Protein AF-A0A0F4UD87-F1 (afdb_monomer)

Foldseek 3Di:
DKDAADCVPPDDPVDADPKDKWKWKWKAQDPDTDTDPPPTDRMDDDDPVQAQIKMKMKIWTAGPVRDIDIDIDDIDDSHHDDDDDPPDDDPPPDPDDDD

Secondary structure (DSSP, 8-state):
-EEE--GGG---SS--SS---EEEEEEESSS-EEEPTT--SSEEE--GGGBT-EEEEEEEEE-TTS-EEEEEPPPB-SBP---PPPS------PPP---

Organism: Pseudomonas fluorescens (NCBI:txid294)

pLDDT: mean 75.63, std 17.44, range [33.66, 95.94]

Sequence (99 aa):
QVLTADPASIIDIDGLSNPQFTYQWQANNGPGFVNIAGATGSTFALGQAQVGQEVRVVMGYVDNFGVAESVSSNILGPVDNVNDAPTAGPTVAEPGVDR

Mean predicted aligned error: 10.77 Å

Radius of gyration: 21.1 Å; Cα contacts (8 Å, |Δi|>4): 149; chains: 1; bounding box: 60×48×47 Å

Structure (mmCIF, N/CA/C/O backbone):
data_AF-A0A0F4UD87-F1
#
_entry.id   AF-A0A0F4UD87-F1
#
loop_
_atom_site.group_PDB
_atom_site.id
_atom_site.type_symbol
_atom_site.label_atom_id
_atom_site.label_alt_id
_atom_site.label_comp_id
_atom_site.label_asym_id
_atom_site.label_entity_id
_atom_site.label_seq_id
_atom_site.pdbx_PDB_ins_code
_atom_site.Cartn_x
_atom_site.Cartn_y
_atom_site.Cart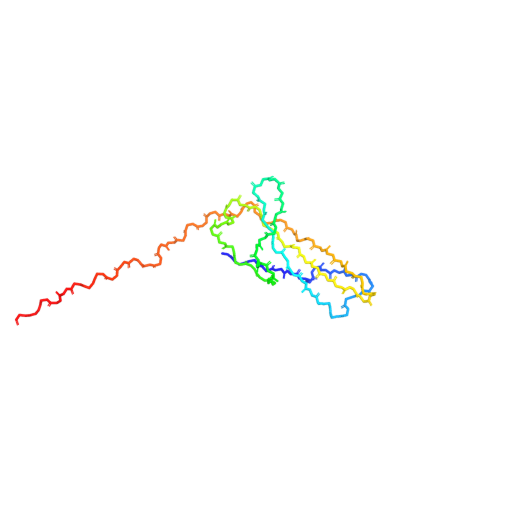n_z
_atom_site.occupancy
_atom_site.B_iso_or_equiv
_atom_site.auth_seq_id
_atom_site.auth_comp_id
_atom_site.auth_asym_id
_atom_site.auth_atom_id
_atom_site.pdbx_PDB_model_num
ATOM 1 N N . GLN A 1 1 ? -16.538 -3.179 3.992 1.00 82.31 1 GLN A N 1
ATOM 2 C CA . GLN A 1 1 ? -16.270 -2.438 2.734 1.00 82.31 1 GLN A CA 1
ATOM 3 C C . GLN A 1 1 ? -14.994 -2.982 2.105 1.00 82.31 1 GLN A C 1
ATOM 5 O O . GLN A 1 1 ? -14.069 -3.284 2.848 1.00 82.31 1 GLN A O 1
ATOM 10 N N . VAL A 1 2 ? -14.937 -3.131 0.779 1.00 84.94 2 VAL A N 1
ATOM 11 C CA . VAL A 1 2 ? -13.721 -3.559 0.062 1.00 84.94 2 VAL A CA 1
ATOM 12 C C . VAL A 1 2 ? -13.203 -2.392 -0.768 1.00 84.94 2 VAL A C 1
ATOM 14 O O . VAL A 1 2 ? -13.981 -1.743 -1.465 1.00 84.94 2 VAL A O 1
ATOM 17 N N . LEU A 1 3 ? -11.908 -2.120 -0.659 1.00 86.12 3 LEU A N 1
ATOM 18 C CA . LEU A 1 3 ? -11.186 -1.156 -1.475 1.00 86.12 3 LEU A CA 1
ATOM 19 C C . LEU A 1 3 ? -10.441 -1.893 -2.585 1.00 86.12 3 LEU A C 1
ATOM 21 O O . LEU A 1 3 ? -9.885 -2.967 -2.350 1.00 86.12 3 LEU A O 1
ATOM 25 N N . THR A 1 4 ? -10.402 -1.291 -3.768 1.00 83.25 4 THR A N 1
ATOM 26 C CA . THR A 1 4 ? -9.692 -1.818 -4.935 1.00 83.25 4 THR A CA 1
ATOM 27 C C . THR A 1 4 ? -8.666 -0.788 -5.377 1.00 83.25 4 THR A C 1
ATOM 29 O O . THR A 1 4 ? 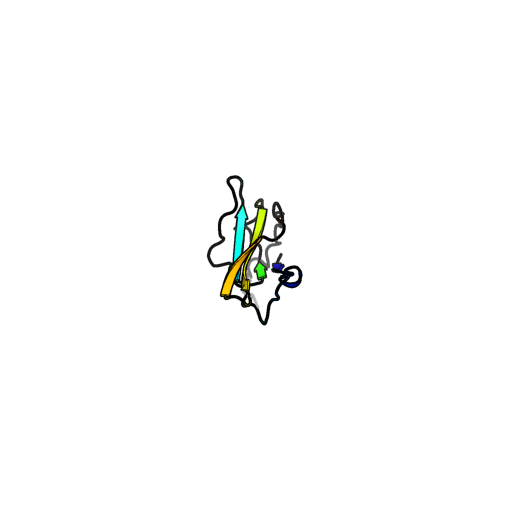-9.006 0.377 -5.575 1.00 83.25 4 THR A O 1
ATOM 32 N N . ALA A 1 5 ? -7.413 -1.210 -5.503 1.00 83.31 5 ALA A N 1
ATOM 33 C CA . ALA A 1 5 ? -6.360 -0.428 -6.120 1.00 83.31 5 ALA A CA 1
ATOM 34 C C . ALA A 1 5 ? -6.572 -0.446 -7.636 1.00 83.31 5 ALA A C 1
ATOM 36 O O . ALA A 1 5 ? -6.627 -1.519 -8.238 1.00 83.31 5 ALA A O 1
ATOM 37 N N . ASP A 1 6 ? -6.714 0.734 -8.231 1.00 79.50 6 ASP A N 1
ATOM 38 C CA . ASP A 1 6 ? -6.869 0.881 -9.673 1.00 79.50 6 ASP A CA 1
ATOM 39 C C . ASP A 1 6 ? -5.546 1.361 -10.292 1.00 79.50 6 ASP A C 1
ATOM 41 O O . ASP A 1 6 ? -5.195 2.535 -10.147 1.00 79.50 6 ASP A O 1
ATOM 45 N N . PRO A 1 7 ? -4.783 0.478 -10.963 1.00 71.69 7 PRO A N 1
ATOM 46 C CA . PRO A 1 7 ? -3.559 0.868 -11.646 1.00 71.69 7 PRO A CA 1
ATOM 47 C C . PRO A 1 7 ? -3.829 1.598 -12.971 1.00 71.69 7 PRO A C 1
ATOM 49 O O . PRO A 1 7 ? -2.886 2.106 -13.569 1.00 71.69 7 PRO A O 1
ATOM 52 N N . ALA A 1 8 ? -5.080 1.685 -13.449 1.00 70.12 8 ALA A N 1
ATOM 53 C CA . ALA A 1 8 ? -5.400 2.316 -14.731 1.00 70.12 8 ALA A CA 1
ATOM 54 C C . ALA A 1 8 ? -5.128 3.829 -14.752 1.00 70.12 8 ALA A C 1
ATOM 56 O O . ALA A 1 8 ? -4.999 4.415 -15.826 1.00 70.12 8 ALA A O 1
ATOM 57 N N . SER A 1 9 ? -5.014 4.469 -13.583 1.00 66.06 9 SER A N 1
ATOM 58 C CA . SER A 1 9 ? -4.601 5.871 -13.481 1.00 66.06 9 SER A CA 1
ATOM 59 C C . SER A 1 9 ? -3.086 6.077 -13.591 1.00 66.06 9 SER A C 1
ATOM 61 O O . SER A 1 9 ? -2.640 7.222 -13.614 1.00 66.06 9 SER A O 1
ATOM 63 N N . ILE A 1 10 ? -2.287 5.005 -13.613 1.00 66.94 10 ILE A N 1
ATOM 64 C CA . ILE A 1 10 ? -0.832 5.086 -13.758 1.00 66.94 10 ILE A CA 1
ATOM 65 C C . ILE A 1 10 ? -0.523 5.231 -15.249 1.00 66.94 10 ILE A C 1
ATOM 67 O O . ILE A 1 10 ? -0.570 4.267 -16.011 1.00 66.94 10 ILE A O 1
ATOM 71 N N . ILE A 1 11 ? -0.241 6.465 -15.659 1.00 62.53 11 ILE A N 1
ATOM 72 C CA . ILE A 1 11 ? 0.206 6.798 -17.010 1.00 62.53 11 ILE A CA 1
ATOM 73 C C . ILE A 1 11 ? 1.701 7.088 -16.923 1.00 62.53 11 ILE A C 1
ATOM 75 O O . ILE A 1 11 ? 2.090 8.095 -16.336 1.00 62.53 11 ILE A O 1
ATOM 79 N N . 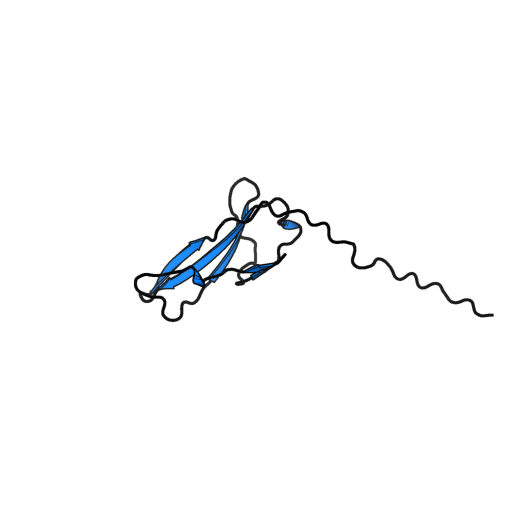ASP A 1 12 ? 2.515 6.216 -17.511 1.00 58.44 12 ASP A N 1
ATOM 80 C CA . ASP A 1 12 ? 3.943 6.459 -17.701 1.00 58.44 12 ASP A CA 1
ATOM 81 C C . ASP A 1 12 ? 4.214 6.944 -19.130 1.00 58.44 12 ASP A C 1
ATOM 83 O O . ASP A 1 12 ? 3.639 6.418 -20.090 1.00 58.44 12 ASP A O 1
ATOM 87 N N . ILE A 1 13 ? 5.059 7.967 -19.266 1.00 49.62 13 ILE A N 1
ATOM 88 C CA . ILE A 1 13 ? 5.288 8.653 -20.543 1.00 49.62 13 ILE A CA 1
ATOM 89 C C . ILE A 1 13 ? 6.157 7.848 -21.516 1.00 49.62 13 ILE A C 1
ATOM 91 O O . ILE A 1 13 ? 5.987 7.996 -22.728 1.00 49.62 13 ILE A O 1
ATOM 95 N N . ASP A 1 14 ? 7.021 6.968 -21.008 1.00 60.84 14 ASP A N 1
ATOM 96 C CA . ASP A 1 14 ? 7.916 6.136 -21.818 1.00 60.84 14 ASP A CA 1
ATOM 97 C C . ASP A 1 14 ? 7.424 4.677 -21.942 1.00 60.84 14 ASP A C 1
ATOM 99 O O . ASP A 1 14 ? 7.918 3.889 -22.758 1.00 60.84 14 ASP A O 1
ATOM 103 N N . GLY A 1 15 ? 6.361 4.345 -21.211 1.00 56.66 15 GLY A N 1
ATOM 104 C CA . GLY A 1 15 ? 5.501 3.194 -21.414 1.00 56.66 15 GLY A CA 1
ATOM 105 C C . GLY A 1 15 ? 5.654 2.110 -20.351 1.00 56.66 15 GLY A C 1
ATOM 106 O O . GLY A 1 15 ? 6.731 1.813 -19.846 1.00 56.66 15 GLY A O 1
ATOM 107 N N . LEU A 1 16 ? 4.538 1.431 -20.090 1.00 64.94 16 LEU A N 1
ATOM 108 C CA . LEU A 1 16 ? 4.436 0.286 -19.189 1.00 64.94 16 LEU A CA 1
ATOM 109 C C . LEU A 1 16 ? 4.139 -0.966 -20.021 1.00 64.94 16 LEU A C 1
ATOM 111 O O . LEU A 1 16 ? 2.979 -1.305 -20.268 1.00 64.94 16 LEU A O 1
ATOM 115 N N . SER A 1 17 ? 5.171 -1.658 -20.506 1.00 61.03 17 SER A N 1
ATOM 116 C CA . SER A 1 17 ? 4.972 -2.935 -21.194 1.00 61.03 17 SER A CA 1
ATOM 117 C C . SER A 1 17 ? 4.839 -4.056 -20.160 1.00 61.03 17 SER A C 1
ATOM 119 O O . SER A 1 17 ? 5.813 -4.586 -19.643 1.00 61.03 17 SER A O 1
ATOM 121 N N . ASN A 1 18 ? 3.589 -4.397 -19.836 1.00 61.78 18 ASN A N 1
ATOM 122 C CA . ASN A 1 18 ? 3.228 -5.453 -18.883 1.00 61.78 18 ASN A CA 1
ATOM 123 C C . ASN A 1 18 ? 3.816 -5.262 -17.462 1.00 61.78 18 ASN A C 1
ATOM 125 O O . ASN A 1 18 ? 4.511 -6.148 -16.956 1.00 61.78 18 ASN A O 1
ATOM 129 N N . PRO A 1 19 ? 3.550 -4.118 -16.806 1.00 70.62 19 PRO A N 1
ATOM 130 C CA . PRO A 1 19 ? 4.112 -3.824 -15.496 1.00 70.62 19 PRO A CA 1
ATOM 131 C C . PRO A 1 19 ? 3.616 -4.825 -14.455 1.00 70.62 19 PRO A C 1
ATOM 133 O O . PRO A 1 19 ? 2.416 -5.070 -14.299 1.00 70.62 19 PRO A O 1
ATOM 136 N N . GLN A 1 20 ? 4.552 -5.387 -13.699 1.00 78.38 20 GLN A N 1
ATOM 137 C CA . GLN A 1 20 ? 4.209 -6.139 -12.506 1.00 78.38 20 GLN A CA 1
ATOM 138 C C . GLN A 1 20 ? 3.993 -5.151 -11.359 1.00 78.38 20 GLN A C 1
ATOM 140 O O . GLN A 1 20 ? 4.946 -4.589 -10.821 1.00 78.38 20 GLN A O 1
ATOM 145 N N . PHE A 1 21 ?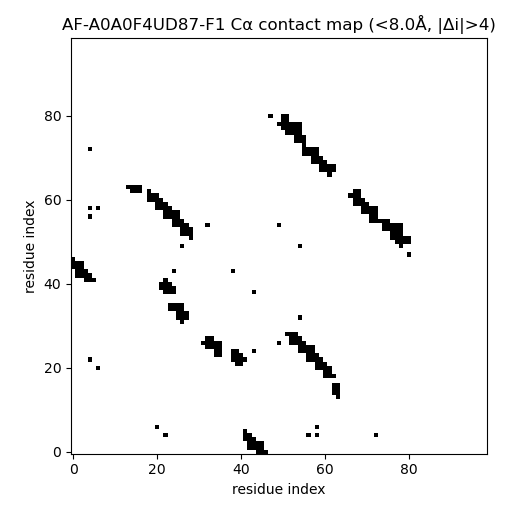 2.731 -4.947 -10.987 1.00 84.75 21 PHE A N 1
ATOM 146 C CA . PHE A 1 21 ? 2.388 -4.105 -9.848 1.00 84.75 21 PHE A CA 1
ATOM 147 C C . PHE A 1 21 ? 2.558 -4.858 -8.529 1.00 84.75 21 PHE A C 1
ATOM 149 O O . PHE A 1 21 ? 2.136 -6.007 -8.375 1.00 84.75 21 PHE A O 1
ATOM 156 N N . THR A 1 22 ? 3.133 -4.169 -7.556 1.00 89.31 22 THR A N 1
ATOM 157 C CA . THR A 1 22 ? 3.122 -4.545 -6.145 1.00 89.31 22 THR A CA 1
ATOM 158 C C . THR A 1 22 ? 2.216 -3.584 -5.393 1.00 89.31 22 THR A C 1
ATOM 160 O O . THR A 1 22 ? 2.111 -2.416 -5.756 1.00 89.31 22 THR A O 1
ATOM 163 N N . TYR A 1 23 ? 1.548 -4.069 -4.352 1.00 91.25 23 TYR A N 1
ATOM 164 C CA . TYR A 1 23 ? 0.639 -3.260 -3.548 1.00 91.25 23 TYR A CA 1
ATOM 165 C C . TYR A 1 23 ? 1.069 -3.327 -2.093 1.00 91.25 23 TYR A C 1
ATOM 167 O O . TYR A 1 23 ? 1.515 -4.368 -1.612 1.00 91.25 23 TYR A O 1
ATOM 175 N N . GLN A 1 24 ? 0.894 -2.223 -1.381 1.00 95.94 24 GLN A N 1
ATOM 176 C CA . GLN A 1 24 ? 1.005 -2.175 0.065 1.00 95.94 24 GLN A CA 1
ATOM 177 C C . GLN A 1 24 ? -0.041 -1.208 0.609 1.00 95.94 24 GLN A C 1
ATOM 179 O O . GLN A 1 24 ? 0.048 0.005 0.418 1.00 95.94 24 GLN A O 1
ATOM 184 N N . TRP A 1 25 ? -1.033 -1.741 1.315 1.00 94.56 25 TRP A N 1
ATOM 185 C CA . TRP A 1 25 ? -2.017 -0.916 2.006 1.00 94.56 25 TRP A CA 1
ATOM 186 C C . TRP A 1 25 ? -1.422 -0.338 3.285 1.00 94.56 25 TRP A C 1
ATOM 188 O O . TRP A 1 25 ? -0.671 -1.007 4.003 1.00 94.56 25 TRP A O 1
ATOM 198 N N . GLN A 1 26 ? -1.759 0.913 3.564 1.00 94.62 26 GLN A N 1
ATOM 199 C CA . GLN A 1 26 ? -1.304 1.656 4.726 1.00 94.62 26 GLN A CA 1
ATOM 200 C C . GLN A 1 26 ? -2.494 2.272 5.446 1.00 94.62 26 GLN A C 1
ATOM 202 O O . GLN A 1 26 ? -3.441 2.721 4.801 1.00 94.62 26 GLN A O 1
ATOM 207 N N . ALA A 1 27 ? -2.410 2.337 6.770 1.00 94.25 27 ALA A N 1
ATOM 208 C CA . ALA A 1 27 ? -3.363 3.058 7.596 1.00 94.25 27 ALA A CA 1
ATOM 209 C C . ALA A 1 27 ? -2.664 4.159 8.394 1.00 94.25 27 ALA A C 1
ATOM 211 O O . ALA A 1 27 ? -1.504 4.012 8.778 1.00 94.25 27 ALA A O 1
ATOM 212 N N . ASN A 1 28 ? -3.370 5.254 8.644 1.00 93.06 28 ASN A N 1
ATOM 213 C CA . ASN A 1 28 ? -2.929 6.359 9.478 1.00 93.06 28 ASN A CA 1
ATOM 214 C C . ASN A 1 28 ? -3.953 6.600 10.591 1.00 93.06 28 ASN A C 1
ATOM 216 O O . ASN A 1 28 ? -5.139 6.789 10.331 1.00 93.06 28 ASN A O 1
ATOM 220 N N . ASN A 1 29 ? -3.475 6.616 11.833 1.00 85.94 29 ASN A N 1
ATOM 221 C CA . ASN A 1 29 ? -4.262 6.920 13.028 1.00 85.94 29 ASN A CA 1
ATOM 222 C C . ASN A 1 29 ? -3.797 8.207 13.742 1.00 85.94 29 ASN A C 1
ATOM 224 O O . ASN A 1 29 ? -4.077 8.386 14.925 1.00 85.94 29 ASN A O 1
ATOM 228 N N . GLY A 1 30 ? -3.071 9.090 13.045 1.00 82.38 30 GLY A N 1
ATOM 229 C CA . GLY A 1 30 ? -2.605 10.380 13.563 1.00 82.38 30 GLY A CA 1
ATOM 230 C C . GLY A 1 30 ? -1.142 10.722 13.240 1.00 82.38 30 GLY A C 1
ATOM 231 O O . GLY A 1 30 ? -0.896 11.804 12.712 1.00 82.38 30 GLY A O 1
ATOM 232 N N . PRO A 1 31 ? -0.153 9.855 13.535 1.00 83.56 31 PRO A N 1
ATOM 233 C CA . PRO A 1 31 ? 1.266 10.180 13.376 1.00 83.56 31 PRO A CA 1
ATOM 234 C C . PRO A 1 31 ? 1.808 9.951 11.954 1.00 83.56 31 PRO A C 1
ATOM 236 O O . PRO A 1 31 ? 2.948 10.321 11.678 1.00 83.56 31 PRO A O 1
ATOM 239 N N . GLY A 1 32 ? 1.027 9.345 11.057 1.00 89.56 32 GLY A N 1
ATOM 240 C CA . GLY A 1 32 ? 1.417 9.058 9.678 1.00 89.56 32 GLY A CA 1
ATOM 241 C C . GLY A 1 32 ? 0.973 7.676 9.201 1.00 89.56 32 GLY A C 1
ATOM 242 O O . GLY A 1 32 ? 0.478 6.848 9.965 1.00 89.56 32 GLY A O 1
ATOM 243 N N . PHE A 1 33 ? 1.162 7.425 7.907 1.00 93.56 33 PHE A N 1
ATOM 244 C CA . PHE A 1 33 ? 0.805 6.156 7.276 1.00 93.56 33 PHE A CA 1
ATOM 245 C C . PHE A 1 33 ? 1.797 5.044 7.624 1.00 93.56 33 PHE A C 1
ATOM 247 O O . PHE A 1 33 ? 2.995 5.163 7.367 1.00 93.56 33 PHE A O 1
ATOM 254 N N . VAL A 1 34 ? 1.274 3.935 8.142 1.00 94.62 34 VAL A N 1
ATOM 255 C CA . VAL A 1 34 ? 2.021 2.719 8.479 1.00 94.62 34 VAL A CA 1
ATOM 256 C C . VAL A 1 34 ? 1.483 1.548 7.663 1.00 94.62 34 VAL A C 1
ATOM 258 O O . VAL A 1 34 ? 0.279 1.436 7.44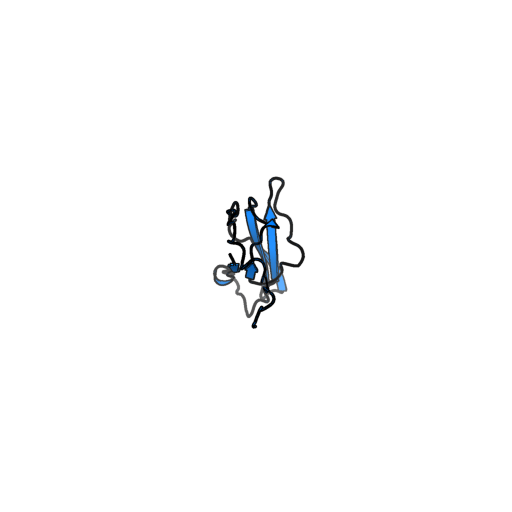0 1.00 94.62 34 VAL A O 1
ATOM 261 N N . ASN A 1 35 ? 2.375 0.661 7.217 1.00 94.75 35 ASN A N 1
ATOM 262 C CA . ASN A 1 35 ? 2.002 -0.541 6.470 1.00 94.75 35 ASN A CA 1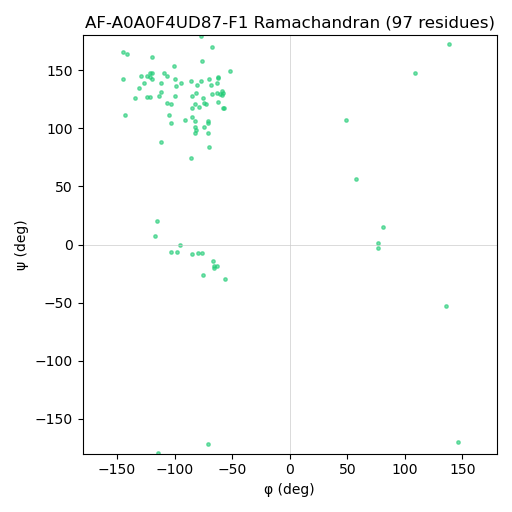
ATOM 263 C C . ASN A 1 35 ? 1.085 -1.450 7.296 1.00 94.75 35 ASN A C 1
ATOM 265 O O . ASN A 1 35 ? 1.416 -1.833 8.419 1.00 94.75 35 ASN A O 1
ATOM 269 N N . ILE A 1 36 ? -0.035 -1.855 6.700 1.00 93.81 36 ILE A N 1
ATOM 270 C CA . ILE A 1 36 ? -0.883 -2.911 7.244 1.00 93.81 36 ILE A CA 1
ATOM 271 C C . ILE A 1 36 ? -0.228 -4.252 6.890 1.00 93.81 36 ILE A C 1
ATOM 273 O O . ILE A 1 36 ? -0.042 -4.580 5.714 1.00 93.81 36 ILE A O 1
ATOM 277 N N . ALA A 1 37 ? 0.148 -5.026 7.908 1.00 93.25 37 ALA A N 1
ATOM 278 C CA . ALA A 1 37 ? 0.848 -6.294 7.722 1.00 93.25 37 ALA A CA 1
ATOM 279 C C . ALA A 1 37 ? 0.029 -7.273 6.858 1.00 93.25 37 ALA A C 1
ATOM 281 O O . ALA A 1 37 ? -1.144 -7.521 7.126 1.00 93.25 37 ALA A O 1
ATOM 282 N N . GLY A 1 38 ? 0.659 -7.824 5.814 1.00 91.94 38 GLY A N 1
ATOM 283 C CA . GLY A 1 38 ? 0.040 -8.791 4.897 1.00 91.94 38 GLY A CA 1
ATOM 284 C C . GLY A 1 38 ? -0.929 -8.196 3.868 1.00 91.94 38 GLY A C 1
ATOM 285 O O . GLY A 1 38 ? -1.417 -8.925 3.008 1.00 91.94 38 GLY A O 1
ATOM 286 N N . ALA A 1 39 ? -1.195 -6.889 3.905 1.00 93.62 39 ALA A N 1
ATOM 287 C CA . ALA A 1 39 ? -2.096 -6.240 2.962 1.00 93.62 39 ALA A CA 1
ATOM 288 C C . ALA A 1 39 ? -1.358 -5.843 1.673 1.00 93.62 39 ALA A C 1
ATOM 290 O O . ALA A 1 39 ? -1.064 -4.669 1.442 1.00 93.62 39 ALA A O 1
ATOM 291 N N . THR A 1 40 ? -1.054 -6.839 0.840 1.00 95.00 40 THR A N 1
ATOM 292 C CA . THR A 1 40 ? -0.318 -6.678 -0.429 1.00 95.00 40 THR A CA 1
ATOM 293 C C . THR A 1 40 ? -1.125 -7.054 -1.673 1.00 95.00 40 THR A C 1
ATOM 295 O O . THR A 1 40 ? -0.598 -7.102 -2.784 1.00 95.00 40 THR A O 1
ATOM 298 N N . GLY A 1 41 ? -2.418 -7.331 -1.499 1.00 90.88 41 GLY A N 1
ATOM 299 C CA . GLY A 1 41 ? -3.333 -7.585 -2.605 1.00 90.88 41 GLY A CA 1
ATOM 300 C C . GLY A 1 41 ? -3.747 -6.301 -3.321 1.00 90.88 41 GLY A C 1
ATOM 301 O O . GLY A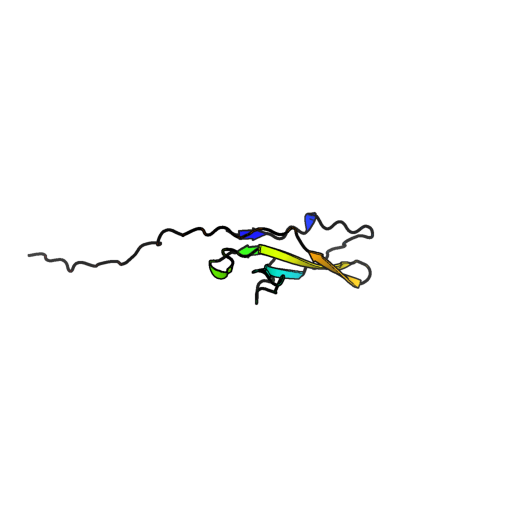 1 41 ? -3.750 -5.215 -2.738 1.00 90.88 41 GLY A O 1
ATOM 302 N N . SER A 1 42 ? -4.190 -6.447 -4.570 1.00 86.75 42 SER A N 1
ATOM 303 C CA . SER A 1 42 ? -4.848 -5.370 -5.324 1.00 86.75 42 SER A CA 1
ATOM 304 C C . SER A 1 42 ? -6.167 -4.927 -4.683 1.00 86.75 42 SER A C 1
ATOM 306 O O . SER A 1 42 ? -6.642 -3.827 -4.939 1.00 86.75 42 SER A O 1
ATOM 308 N N . THR A 1 43 ? -6.752 -5.750 -3.812 1.00 87.69 43 THR A N 1
ATOM 309 C CA . THR A 1 43 ? -7.929 -5.410 -3.008 1.00 87.69 43 THR A CA 1
ATOM 310 C C . THR A 1 43 ? -7.640 -5.530 -1.519 1.00 87.69 43 THR A C 1
ATOM 312 O O . THR A 1 43 ? -6.918 -6.437 -1.101 1.00 87.69 43 THR A O 1
ATOM 315 N N . PHE A 1 44 ? -8.282 -4.689 -0.711 1.00 90.00 44 PHE A N 1
ATOM 316 C CA . PHE A 1 44 ? -8.221 -4.752 0.747 1.00 90.00 44 PHE A CA 1
ATOM 317 C C . PHE A 1 44 ? -9.607 -4.610 1.370 1.00 90.00 44 PHE A C 1
ATOM 319 O O . PHE A 1 44 ? -10.338 -3.658 1.098 1.00 90.00 44 PHE A O 1
ATOM 326 N N . ALA A 1 45 ? -9.974 -5.567 2.219 1.00 89.75 45 ALA A N 1
ATOM 327 C CA . ALA A 1 45 ? -11.205 -5.506 2.991 1.00 89.75 45 ALA A CA 1
ATOM 328 C C . ALA A 1 45 ? -10.962 -4.703 4.274 1.00 89.75 45 ALA A C 1
ATOM 330 O O . ALA A 1 45 ? -10.164 -5.105 5.118 1.00 89.75 45 ALA A O 1
ATOM 331 N N . LEU A 1 46 ? -11.666 -3.580 4.423 1.00 86.69 46 LEU A N 1
ATOM 332 C CA . LEU A 1 46 ? -11.647 -2.794 5.653 1.00 86.69 46 LEU A CA 1
ATOM 333 C C . LEU A 1 46 ? -12.317 -3.588 6.776 1.00 86.69 46 LEU A C 1
ATOM 335 O O . LEU A 1 46 ? -13.444 -4.066 6.612 1.00 86.69 46 LEU A O 1
ATOM 339 N N . GLY A 1 47 ? -11.627 -3.693 7.910 1.00 85.75 47 GLY A N 1
ATOM 340 C CA . GLY A 1 47 ? -12.144 -4.291 9.134 1.00 85.75 47 GLY A CA 1
ATOM 341 C C . GLY A 1 47 ? -12.276 -3.274 10.265 1.00 85.75 47 GLY A C 1
ATOM 342 O O . GLY A 1 47 ? -11.915 -2.105 10.137 1.00 85.75 47 GLY A O 1
ATOM 343 N N . GLN A 1 48 ? -12.741 -3.757 11.418 1.00 83.19 48 GLN A N 1
ATOM 344 C CA . GLN A 1 48 ? -12.888 -2.950 12.636 1.00 83.19 48 GLN A CA 1
ATOM 345 C C . GLN A 1 48 ? -11.574 -2.283 13.076 1.00 83.19 48 GLN A C 1
ATOM 347 O O . GLN A 1 48 ? -11.586 -1.186 13.618 1.00 83.19 48 GLN A O 1
ATOM 352 N N . ALA A 1 49 ? -10.426 -2.900 12.781 1.00 86.06 49 ALA A N 1
ATOM 353 C CA . ALA A 1 49 ? -9.113 -2.347 13.109 1.00 86.06 49 ALA A CA 1
ATOM 354 C C . ALA A 1 49 ? -8.778 -1.045 12.360 1.00 86.06 49 ALA A C 1
ATOM 356 O O . ALA A 1 49 ? -7.898 -0.318 12.810 1.00 86.06 49 ALA A O 1
ATOM 357 N N . GLN A 1 50 ? -9.444 -0.760 11.235 1.00 88.75 50 GLN A N 1
ATOM 358 C CA . GLN A 1 50 ? -9.240 0.460 10.450 1.00 88.75 50 GLN A CA 1
ATOM 359 C C . GLN A 1 50 ? -10.279 1.541 10.752 1.00 88.75 50 GLN A C 1
ATOM 361 O O . GLN A 1 50 ? -10.140 2.650 10.252 1.00 88.75 50 GLN A O 1
ATOM 366 N N . VAL A 1 51 ? -11.304 1.257 11.561 1.00 87.50 51 VAL A N 1
ATOM 367 C CA . VAL A 1 51 ? -12.338 2.239 11.909 1.00 87.50 51 VAL A CA 1
ATOM 368 C C . VAL A 1 51 ? -11.701 3.471 12.556 1.00 87.50 51 VAL A C 1
ATOM 370 O O . VAL A 1 51 ? -10.884 3.359 13.470 1.00 87.50 51 VAL A O 1
ATOM 373 N N . GLY A 1 52 ? -12.070 4.653 12.061 1.00 86.56 52 GLY A N 1
ATOM 374 C CA . GLY A 1 52 ? -11.508 5.935 12.487 1.00 86.56 52 GLY A CA 1
ATOM 375 C C . GLY A 1 52 ? -10.117 6.250 11.924 1.00 86.56 52 GLY A C 1
ATOM 376 O O . GLY A 1 52 ? -9.571 7.301 12.247 1.00 86.56 52 GLY A O 1
ATOM 377 N N . GLN A 1 53 ? -9.541 5.377 11.092 1.00 90.00 53 GLN A N 1
ATOM 378 C CA . GLN A 1 53 ? -8.236 5.578 10.456 1.00 90.00 53 GLN A CA 1
ATOM 379 C C . GLN A 1 53 ? -8.401 6.049 9.015 1.00 90.00 53 GLN A C 1
ATOM 381 O O . GLN A 1 53 ? -9.392 5.747 8.355 1.00 90.00 53 GLN A O 1
ATOM 386 N N . GLU A 1 54 ? -7.406 6.757 8.501 1.00 91.88 54 GLU A N 1
ATOM 387 C CA . GLU A 1 54 ? -7.277 7.009 7.068 1.00 91.88 54 GLU A CA 1
ATOM 388 C C . GLU A 1 54 ? -6.545 5.836 6.415 1.00 91.88 54 GLU A C 1
ATOM 390 O O . GLU A 1 54 ? -5.582 5.316 6.975 1.00 91.88 54 GLU A O 1
ATOM 395 N N . VAL A 1 55 ? -6.959 5.422 5.223 1.00 91.50 55 VAL A N 1
ATOM 396 C CA . VAL A 1 55 ? -6.376 4.289 4.501 1.00 91.50 55 VAL A CA 1
ATOM 397 C C . VAL A 1 55 ? -5.963 4.726 3.100 1.00 91.50 55 VAL A C 1
ATOM 399 O O . VAL A 1 55 ? -6.683 5.455 2.421 1.00 91.50 55 VAL A O 1
ATOM 402 N N . ARG A 1 56 ? -4.797 4.265 2.646 1.00 90.75 56 ARG A N 1
ATOM 403 C CA . ARG A 1 56 ? -4.327 4.432 1.262 1.00 90.75 56 ARG A CA 1
ATOM 404 C C . ARG A 1 56 ? -3.606 3.176 0.790 1.00 90.75 56 ARG A C 1
ATOM 406 O O . ARG A 1 56 ? -3.174 2.368 1.612 1.00 90.75 56 ARG A O 1
ATOM 413 N N . VAL A 1 57 ? -3.414 3.039 -0.515 1.00 90.38 57 VAL A N 1
ATOM 414 C CA . VAL A 1 57 ? -2.534 2.019 -1.094 1.00 90.38 57 VAL A CA 1
ATOM 415 C C . VAL A 1 57 ? -1.323 2.682 -1.733 1.00 90.38 57 VAL A C 1
ATOM 417 O O . VAL A 1 57 ? -1.437 3.721 -2.379 1.00 90.38 57 VAL A O 1
ATOM 420 N N . VAL A 1 58 ? -0.153 2.087 -1.539 1.00 89.88 58 VAL A N 1
ATOM 421 C CA . VAL A 1 58 ? 1.055 2.407 -2.298 1.00 89.88 58 VAL A CA 1
ATOM 422 C C . VAL A 1 58 ? 1.254 1.296 -3.316 1.00 89.88 58 VAL A C 1
ATOM 424 O O . VAL A 1 58 ? 1.350 0.126 -2.947 1.00 89.88 58 VAL A O 1
ATOM 427 N N . MET A 1 59 ? 1.264 1.665 -4.590 1.00 88.12 59 MET A N 1
ATOM 428 C CA . MET A 1 59 ? 1.533 0.771 -5.707 1.00 88.12 59 MET A CA 1
ATOM 429 C C . MET A 1 59 ? 2.979 0.952 -6.148 1.00 88.12 59 MET A C 1
ATOM 431 O O . MET A 1 59 ? 3.400 2.077 -6.387 1.00 88.12 59 MET A O 1
ATOM 435 N N . GLY A 1 60 ? 3.734 -0.134 -6.253 1.00 86.94 60 GLY A N 1
ATOM 436 C CA . GLY A 1 60 ? 5.066 -0.143 -6.855 1.00 86.94 60 GLY A CA 1
ATOM 437 C C . GLY A 1 60 ? 5.037 -0.816 -8.222 1.00 86.94 60 GLY A C 1
ATOM 438 O O . GLY A 1 60 ? 4.298 -1.783 -8.397 1.00 86.94 60 GLY A O 1
ATOM 439 N N . TYR A 1 61 ? 5.839 -0.353 -9.171 1.00 84.19 61 TYR A N 1
ATOM 440 C CA . TYR A 1 61 ? 6.004 -0.986 -10.481 1.00 84.19 61 TYR A CA 1
ATOM 441 C C . TYR A 1 61 ? 7.439 -0.840 -10.978 1.00 84.19 61 TYR A C 1
ATOM 443 O O . TYR A 1 61 ? 8.221 -0.069 -10.429 1.00 84.19 61 TYR A O 1
ATOM 451 N N . VAL A 1 62 ? 7.786 -1.621 -11.998 1.00 82.69 62 VAL A N 1
ATOM 452 C CA . VAL A 1 62 ? 9.049 -1.488 -12.726 1.00 82.69 62 VAL A CA 1
ATOM 453 C C . VAL A 1 62 ? 8.719 -1.042 -14.143 1.00 82.69 62 VAL A C 1
ATOM 455 O O . VAL A 1 62 ? 7.853 -1.648 -14.781 1.00 82.69 62 VAL A O 1
ATOM 458 N N . ASP A 1 63 ? 9.359 0.029 -14.600 1.00 79.06 63 ASP A N 1
ATOM 459 C CA . ASP A 1 63 ? 9.183 0.558 -15.952 1.00 79.06 63 ASP A CA 1
ATOM 460 C C . ASP A 1 63 ? 9.935 -0.281 -17.007 1.00 79.06 63 ASP A C 1
ATOM 462 O O . ASP A 1 63 ? 10.630 -1.259 -16.709 1.00 79.06 63 ASP A O 1
ATOM 466 N N . ASN A 1 64 ? 9.822 0.117 -18.274 1.00 75.62 64 ASN A N 1
ATOM 467 C CA . ASN A 1 64 ? 10.511 -0.555 -19.379 1.00 75.62 64 ASN A CA 1
ATOM 468 C C . ASN A 1 64 ? 12.046 -0.432 -19.337 1.00 75.62 64 ASN A C 1
ATOM 470 O O . ASN A 1 64 ? 12.735 -1.169 -20.045 1.00 75.62 64 ASN A O 1
ATOM 474 N N . PHE A 1 65 ? 12.586 0.476 -18.527 1.00 79.94 65 PHE A N 1
ATOM 475 C CA . PHE A 1 65 ? 14.019 0.675 -18.329 1.00 79.94 65 PHE A CA 1
ATOM 476 C C . PHE A 1 65 ? 14.556 -0.089 -17.111 1.00 79.94 65 PHE A C 1
ATOM 478 O O . PHE A 1 65 ? 15.760 -0.059 -16.848 1.00 79.94 65 PHE A O 1
ATOM 485 N N . GLY A 1 66 ? 13.696 -0.820 -16.395 1.00 81.12 66 GLY A N 1
ATOM 486 C CA . GLY A 1 66 ? 14.069 -1.570 -15.199 1.00 81.12 66 GLY A CA 1
ATOM 487 C C . GLY A 1 66 ? 14.142 -0.711 -13.934 1.00 81.12 66 GLY A C 1
ATOM 488 O O . GLY A 1 66 ? 14.713 -1.155 -12.936 1.00 81.12 66 GLY A O 1
ATOM 489 N N . VAL A 1 67 ? 13.592 0.505 -13.955 1.00 80.56 67 VAL A N 1
ATOM 490 C CA . VAL A 1 67 ? 13.549 1.410 -12.805 1.00 80.56 67 VAL A CA 1
ATOM 491 C C . VAL A 1 67 ? 12.344 1.068 -11.940 1.00 80.56 67 VAL A C 1
ATOM 493 O O . VAL A 1 67 ? 11.221 0.966 -12.424 1.00 80.56 67 VAL A O 1
ATOM 496 N N . ALA A 1 68 ? 12.583 0.874 -10.642 1.00 83.19 68 ALA A N 1
ATOM 497 C CA . ALA A 1 68 ? 11.519 0.665 -9.670 1.00 83.19 68 ALA A CA 1
ATOM 498 C C . ALA A 1 68 ? 10.925 2.009 -9.236 1.00 83.19 68 ALA A C 1
ATOM 500 O O . ALA A 1 68 ? 11.619 2.846 -8.655 1.00 83.19 68 ALA A O 1
ATOM 501 N N . GLU A 1 69 ? 9.629 2.174 -9.459 1.00 82.62 69 GLU A N 1
ATOM 502 C CA . GLU A 1 69 ? 8.863 3.360 -9.100 1.00 82.62 69 GLU A CA 1
ATOM 503 C C . GLU A 1 69 ? 7.732 3.014 -8.131 1.00 82.62 69 GLU A C 1
ATOM 505 O O . GLU A 1 69 ? 7.330 1.856 -7.983 1.00 82.62 69 GLU A O 1
ATOM 510 N N . SER A 1 70 ? 7.209 4.028 -7.439 1.00 84.06 70 SER A N 1
ATOM 511 C CA . SER A 1 70 ? 6.040 3.856 -6.580 1.00 84.06 70 SER A CA 1
ATOM 512 C C . SER A 1 70 ? 5.138 5.081 -6.578 1.00 84.06 70 SER A C 1
ATOM 514 O O . SER A 1 70 ? 5.607 6.217 -6.573 1.00 84.06 70 SER A O 1
ATOM 516 N N . VAL A 1 71 ? 3.834 4.832 -6.535 1.00 82.81 71 VAL A N 1
ATOM 517 C CA . VAL A 1 71 ? 2.777 5.839 -6.528 1.00 82.81 71 VAL A CA 1
ATOM 518 C C . VAL A 1 71 ? 1.789 5.538 -5.406 1.00 82.81 71 VAL A C 1
ATOM 520 O O . VAL A 1 71 ? 1.377 4.397 -5.197 1.00 82.81 71 VAL A O 1
ATOM 523 N N . SER A 1 72 ? 1.402 6.560 -4.647 1.00 83.00 72 SER A N 1
ATOM 524 C CA . SER A 1 72 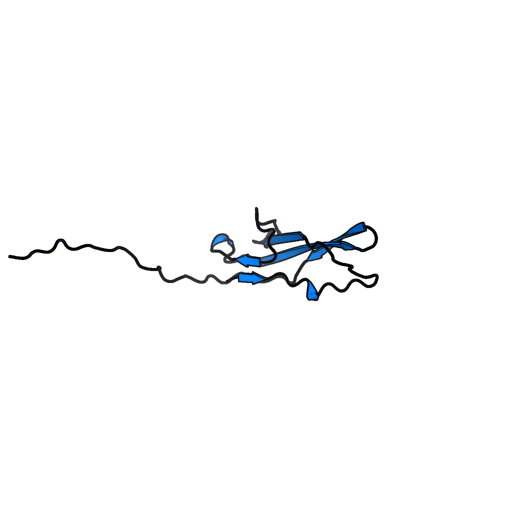? 0.361 6.431 -3.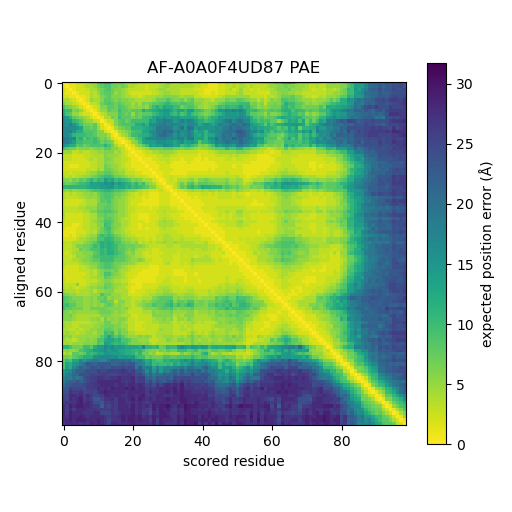625 1.00 83.00 72 SER A CA 1
ATOM 525 C C . SER A 1 72 ? -1.000 6.826 -4.182 1.00 83.00 72 SER A C 1
ATOM 527 O O . SER A 1 72 ? -1.111 7.842 -4.867 1.00 83.00 72 SER A O 1
ATOM 529 N N . SER A 1 73 ? -2.041 6.078 -3.825 1.00 83.25 73 SER A N 1
ATOM 530 C CA . SER A 1 73 ? -3.422 6.465 -4.098 1.00 83.25 73 SER A CA 1
ATOM 531 C C . SER A 1 73 ? -3.845 7.693 -3.295 1.00 83.25 73 SER A C 1
ATOM 533 O O . SER A 1 73 ? -3.215 8.084 -2.306 1.00 83.25 73 SER A O 1
ATOM 535 N N . ASN A 1 74 ? -5.013 8.215 -3.660 1.00 78.75 74 ASN A N 1
ATOM 536 C CA . ASN A 1 74 ? -5.803 9.113 -2.826 1.00 78.75 74 ASN A CA 1
ATOM 537 C C . ASN A 1 74 ? -6.009 8.493 -1.431 1.00 78.75 74 ASN A C 1
ATOM 539 O O . ASN A 1 74 ? -6.105 7.267 -1.293 1.00 78.75 74 ASN A O 1
ATOM 543 N N . ILE A 1 75 ? -6.113 9.345 -0.415 1.00 82.62 75 ILE A N 1
ATOM 544 C CA . ILE A 1 75 ? -6.429 8.933 0.953 1.00 82.62 75 ILE A CA 1
ATOM 545 C C . ILE A 1 75 ? -7.945 8.747 1.070 1.00 82.62 75 ILE A C 1
ATOM 547 O O . ILE A 1 75 ? -8.711 9.627 0.680 1.00 82.62 75 ILE A O 1
ATOM 551 N N . LEU A 1 76 ? -8.373 7.610 1.612 1.00 80.88 76 LEU A N 1
ATOM 552 C CA . LEU A 1 76 ? -9.762 7.340 1.970 1.00 80.88 76 LEU A CA 1
ATOM 553 C C . LEU A 1 76 ? -9.911 7.383 3.487 1.00 80.88 76 LEU A C 1
ATOM 555 O O . LEU A 1 76 ? -9.274 6.600 4.189 1.00 80.88 76 LEU A O 1
ATOM 559 N N . GLY A 1 77 ? -10.778 8.253 3.996 1.00 71.56 77 GLY A N 1
ATOM 560 C CA . GLY A 1 77 ? -11.185 8.203 5.394 1.00 71.56 77 GLY A CA 1
ATOM 561 C C . GLY A 1 77 ? -11.470 9.557 6.047 1.00 71.56 77 GLY A C 1
ATOM 562 O O . GLY A 1 77 ? -11.538 10.570 5.346 1.00 71.56 77 GLY A O 1
ATOM 563 N N . PRO A 1 78 ? -11.638 9.556 7.386 1.00 78.12 78 PRO A N 1
ATOM 564 C CA . PRO A 1 78 ? -11.527 8.385 8.270 1.00 78.12 78 PRO A CA 1
ATOM 565 C C . PRO A 1 78 ? -12.573 7.299 7.959 1.00 78.12 78 PRO A C 1
ATOM 567 O O . PRO A 1 78 ? -13.692 7.609 7.568 1.00 78.12 78 PRO A O 1
ATOM 570 N N . VAL A 1 79 ? -12.195 6.022 8.071 1.00 78.88 79 VAL A N 1
ATOM 571 C CA . VAL A 1 79 ? -13.094 4.885 7.808 1.00 78.88 79 VAL A CA 1
ATOM 572 C C . VAL A 1 79 ? -14.259 4.927 8.789 1.00 78.88 79 VAL A C 1
ATOM 574 O O . VAL A 1 79 ? -14.056 4.886 10.006 1.00 78.88 79 VAL A O 1
ATOM 577 N N . ASP A 1 80 ? -15.475 4.970 8.252 1.00 76.31 80 ASP A N 1
ATOM 578 C CA . ASP A 1 80 ? -16.689 4.998 9.055 1.00 76.31 80 ASP A CA 1
ATOM 579 C C . ASP A 1 80 ? -16.842 3.723 9.888 1.00 76.31 80 ASP A C 1
ATOM 581 O O . ASP A 1 80 ? -16.611 2.602 9.420 1.00 76.31 80 ASP A O 1
ATOM 585 N N . ASN A 1 81 ? -17.282 3.893 11.136 1.00 65.38 81 ASN A N 1
ATOM 586 C CA . ASN A 1 81 ? -17.687 2.761 11.952 1.00 65.38 81 ASN A CA 1
ATOM 587 C C . ASN A 1 81 ? -19.041 2.243 11.464 1.00 65.38 81 ASN A C 1
ATOM 589 O O . ASN A 1 81 ? -20.090 2.793 11.799 1.00 65.38 81 ASN A O 1
ATOM 593 N N . VAL A 1 82 ? -19.018 1.159 10.701 1.00 65.50 82 VAL A N 1
ATOM 594 C CA . VAL A 1 82 ? -20.210 0.356 10.441 1.00 65.50 82 VAL A CA 1
ATOM 595 C C . VAL A 1 82 ? -20.301 -0.740 11.498 1.00 65.50 82 VAL A C 1
ATOM 597 O O . VAL A 1 82 ? -19.530 -1.700 11.487 1.00 65.50 82 VAL A O 1
ATOM 600 N N . ASN A 1 83 ? -21.255 -0.585 12.419 1.00 48.38 83 ASN A N 1
ATOM 601 C CA . ASN A 1 83 ? -21.675 -1.662 13.306 1.00 48.38 83 ASN A CA 1
ATOM 602 C C . ASN A 1 83 ? -22.444 -2.691 12.473 1.00 48.38 83 ASN A C 1
ATOM 604 O O . ASN A 1 83 ? -23.585 -2.437 12.083 1.00 48.38 83 ASN A O 1
ATOM 608 N N . ASP A 1 84 ? -21.821 -3.834 12.202 1.00 46.78 84 ASP A N 1
ATOM 609 C CA . ASP A 1 84 ? -22.519 -4.943 11.562 1.00 46.78 84 ASP A CA 1
ATOM 610 C C . ASP A 1 84 ? -23.562 -5.506 12.540 1.00 46.78 84 ASP A C 1
ATOM 612 O O . ASP A 1 84 ? -23.308 -5.619 13.746 1.00 46.78 84 ASP A O 1
ATOM 616 N N . ALA A 1 85 ? -24.764 -5.816 12.054 1.00 33.66 85 ALA A N 1
ATOM 617 C CA . ALA A 1 85 ? -25.746 -6.502 12.889 1.00 33.66 85 ALA A CA 1
ATOM 618 C C . ALA A 1 85 ? -25.173 -7.877 13.282 1.00 33.66 85 ALA A C 1
ATOM 620 O O . ALA A 1 85 ? -24.487 -8.494 12.466 1.00 33.66 85 ALA A O 1
ATOM 621 N N . PRO A 1 86 ? -25.428 -8.398 14.499 1.00 34.81 86 PRO A N 1
ATOM 622 C CA . PRO A 1 86 ? -24.968 -9.735 14.842 1.00 34.81 86 PRO A CA 1
ATOM 623 C C . PRO A 1 86 ? -25.549 -10.735 13.837 1.00 34.81 86 PRO A C 1
ATOM 625 O O . PRO A 1 86 ? -26.768 -10.904 13.752 1.00 34.81 86 PRO A O 1
ATOM 628 N N . THR A 1 87 ? -24.683 -11.408 13.082 1.00 48.16 87 THR A N 1
ATOM 629 C CA . THR A 1 87 ? -25.066 -12.516 12.204 1.00 48.16 87 THR A CA 1
ATOM 630 C C . THR A 1 87 ? -25.453 -13.706 13.084 1.00 48.16 87 THR A C 1
ATOM 632 O O . THR A 1 87 ? -24.622 -14.549 13.386 1.00 48.16 87 THR A O 1
ATOM 635 N N . ALA A 1 88 ? -26.708 -13.708 13.546 1.00 39.12 88 ALA A N 1
ATOM 636 C CA . ALA A 1 88 ? -27.399 -14.738 14.329 1.00 39.12 88 ALA A CA 1
ATOM 637 C C . ALA A 1 88 ? -26.659 -15.287 15.577 1.00 39.12 88 ALA A C 1
ATOM 639 O O . ALA A 1 88 ? -25.740 -16.098 15.501 1.00 39.12 88 ALA A O 1
ATOM 640 N N . GLY A 1 89 ? -27.153 -14.889 16.757 1.00 42.53 89 GLY A N 1
ATOM 641 C CA . GLY A 1 89 ? -26.907 -15.559 18.042 1.00 42.53 89 GLY A CA 1
ATOM 642 C C . GLY A 1 89 ? -27.614 -16.928 18.173 1.00 42.53 89 GLY A C 1
ATOM 643 O O . GLY A 1 89 ? -28.161 -17.440 17.201 1.00 42.53 89 GLY A O 1
ATOM 644 N N . PRO A 1 90 ? -27.597 -17.538 19.372 1.00 38.62 90 PRO A N 1
ATOM 645 C CA . PRO A 1 90 ? -27.460 -18.979 19.600 1.00 38.62 90 PRO A CA 1
ATOM 646 C C . PRO A 1 90 ? -28.688 -19.802 19.190 1.00 38.62 90 PRO A C 1
ATOM 648 O O . PRO A 1 90 ? -29.826 -19.423 19.461 1.00 38.62 90 PRO A O 1
ATOM 651 N N . THR A 1 91 ? -28.464 -20.998 18.644 1.00 40.44 91 THR A N 1
ATOM 652 C CA . THR A 1 91 ? -29.492 -22.042 18.572 1.00 40.44 91 THR A CA 1
ATOM 653 C C . THR A 1 91 ? -29.738 -22.583 19.983 1.00 40.44 91 THR A C 1
ATOM 655 O O . THR A 1 91 ? -29.014 -23.452 20.465 1.00 40.44 91 THR A O 1
ATOM 658 N N . VAL A 1 92 ? -30.760 -22.069 20.670 1.00 38.94 92 VAL A N 1
ATOM 659 C CA . VAL A 1 92 ? -31.391 -22.806 21.772 1.00 38.94 92 VAL A CA 1
ATOM 660 C C . VAL A 1 92 ? -32.163 -23.958 21.134 1.00 38.94 92 VAL A C 1
ATOM 662 O O . VAL A 1 92 ? -33.200 -23.754 20.507 1.00 38.94 92 VAL A O 1
ATOM 665 N N . ALA A 1 93 ? -31.619 -25.168 21.235 1.00 39.72 93 ALA A N 1
ATOM 666 C CA . ALA A 1 93 ? -32.384 -26.383 21.011 1.00 39.72 93 ALA A CA 1
ATOM 667 C C . ALA A 1 93 ? -33.158 -26.678 22.302 1.00 39.72 93 ALA A C 1
ATOM 669 O O . ALA A 1 93 ? -32.597 -27.194 23.267 1.00 39.72 93 ALA A O 1
ATOM 670 N N . GLU A 1 94 ? -34.434 -26.301 22.340 1.00 41.66 94 GLU A N 1
ATOM 671 C CA . GLU A 1 94 ? -35.371 -26.798 23.352 1.00 41.66 94 GLU A CA 1
ATOM 672 C C . GLU A 1 94 ? -35.425 -28.340 23.239 1.00 41.66 94 GLU A C 1
ATOM 674 O O . GLU A 1 94 ? -35.562 -28.853 22.121 1.00 41.66 94 GLU A O 1
ATOM 679 N N . PRO A 1 95 ? -35.318 -29.122 24.332 1.00 47.97 95 PRO A N 1
ATOM 680 C CA . PRO A 1 95 ? -35.522 -30.559 24.246 1.00 47.97 95 PRO A CA 1
ATOM 681 C C . PRO A 1 95 ? -37.021 -30.817 24.061 1.00 47.97 95 PRO A C 1
ATOM 683 O O . PRO A 1 95 ? -37.840 -30.416 24.887 1.00 47.97 95 PRO A O 1
ATOM 686 N N . GLY A 1 96 ? -37.388 -31.473 22.960 1.00 46.12 96 GLY A N 1
ATOM 687 C CA . GLY A 1 96 ? -38.769 -31.860 22.694 1.00 46.12 96 GLY A CA 1
ATOM 688 C C . GLY A 1 96 ? -39.327 -32.730 23.821 1.00 46.12 96 GLY A C 1
ATOM 689 O O . GLY A 1 96 ? -38.837 -33.830 24.065 1.00 46.12 96 GLY A O 1
ATOM 690 N N . VAL A 1 97 ? -40.367 -32.233 24.487 1.00 54.47 97 VAL A N 1
ATOM 691 C CA . VAL A 1 97 ? -41.324 -33.057 25.226 1.00 54.47 97 VAL A CA 1
ATOM 692 C C . VAL A 1 97 ? -42.364 -33.515 24.211 1.00 54.47 97 VAL A C 1
ATOM 694 O O . VAL A 1 97 ? -43.168 -32.704 23.752 1.00 54.47 97 VAL A O 1
ATOM 697 N N . ASP A 1 98 ? -42.360 -34.801 23.872 1.00 49.19 98 ASP A N 1
ATOM 698 C CA . ASP A 1 98 ? -43.563 -35.468 23.376 1.00 49.19 98 ASP A CA 1
ATOM 699 C C . ASP A 1 98 ? -43.905 -36.645 24.294 1.00 49.19 98 ASP A C 1
ATOM 701 O O . ASP A 1 98 ? -43.025 -37.238 24.920 1.00 49.19 98 ASP A O 1
ATOM 705 N N . ARG A 1 99 ? -45.212 -36.837 24.444 1.00 59.28 99 ARG A N 1
ATOM 706 C CA . ARG A 1 99 ? -45.932 -37.458 25.561 1.00 59.28 99 ARG A CA 1
ATOM 707 C C . ARG A 1 99 ? -45.744 -38.964 25.699 1.00 59.28 99 ARG A C 1
ATOM 709 O O . ARG A 1 99 ? -45.661 -39.655 24.663 1.00 59.28 99 ARG A O 1
#

Solvent-accessible surface area (backbone atoms only — not comparable to full-atom values): 6355 Å² total; per-residue (Å²): 101,75,47,71,68,70,67,84,79,70,79,60,96,90,40,67,81,81,54,65,73,45,38,39,31,25,40,22,85,79,96,53,76,42,78,44,86,89,39,46,53,62,54,49,73,63,52,82,90,43,45,68,17,34,35,34,42,37,38,31,35,43,44,77,86,70,49,80,47,74,51,72,54,75,79,47,64,60,33,73,82,75,82,74,76,82,85,71,80,83,85,80,78,76,81,84,85,78,134

Nearest PDB structures (foldseek):
  3uto-assembly1_A  TM=5.009E-01  e=2.496E-01  Caenorhabditis elegans
  7zxk-assembly1_B  TM=5.549E-01  e=4.347E-01  Homo sapiens
  7zxk-assembly2_D  TM=4.382E-01  e=6.776E-01  Homo sapiens
  6rpx-assembly1_A  TM=4.190E-01  e=7.365E+00  Mus musculus